Protein AF-A0A962UYB3-F1 (afdb_monomer_lite)

pLDDT: mean 78.42, std 13.25, range [48.84, 93.06]

Secondary structure (DSSP, 8-state):
-EEEEEEEEEEEEEPPEEEEEEEEETTTTEEEEEEEEEPPEEEEEEEEEEEEE-TTS-EEEEEEESGGGGG--THHHHHS--

Radius of gyration: 24.98 Å; chains: 1; bounding box: 47×20×71 Å

Structure (mmCIF, N/CA/C/O backbone):
data_AF-A0A962UYB3-F1
#
_entry.id   AF-A0A962UYB3-F1
#
loop_
_atom_site.group_PDB
_atom_site.id
_atom_site.type_symbol
_atom_site.label_atom_id
_atom_site.label_alt_id
_atom_site.label_comp_id
_atom_site.label_asym_id
_atom_site.label_entity_id
_atom_site.label_seq_id
_atom_site.pdbx_PDB_ins_code
_atom_site.Cartn_x
_atom_site.Cartn_y
_atom_site.Cartn_z
_atom_site.occupancy
_atom_site.B_iso_or_equiv
_atom_site.auth_seq_id
_atom_site.auth_comp_id
_atom_site.auth_asym_id
_atom_site.auth_atom_id
_atom_site.pdbx_PDB_model_num
ATOM 1 N N . ARG A 1 1 ? -19.860 3.108 20.042 1.00 81.19 1 ARG A N 1
ATOM 2 C CA . ARG A 1 1 ? -18.980 2.564 18.980 1.00 81.19 1 ARG A CA 1
ATOM 3 C C . ARG A 1 1 ? -17.983 3.641 18.600 1.00 81.19 1 ARG A C 1
ATOM 5 O O . ARG A 1 1 ? -18.387 4.799 18.557 1.00 81.19 1 ARG A O 1
ATOM 12 N N . LYS A 1 2 ? -16.719 3.284 18.372 1.00 89.75 2 LYS A N 1
ATOM 13 C CA . LYS A 1 2 ? -15.689 4.212 17.880 1.00 89.75 2 LYS A CA 1
ATOM 14 C C . LYS A 1 2 ? -15.111 3.678 16.575 1.00 89.75 2 LYS A C 1
ATOM 16 O O . LYS A 1 2 ? -15.138 2.473 16.342 1.00 89.75 2 LYS A O 1
ATOM 21 N N . ALA A 1 3 ? -14.631 4.582 15.733 1.00 91.00 3 ALA A N 1
ATOM 22 C CA . ALA A 1 3 ? -13.917 4.245 14.515 1.00 91.00 3 ALA A CA 1
ATOM 23 C C . ALA A 1 3 ? -12.516 4.846 14.601 1.00 91.00 3 ALA A C 1
ATOM 25 O O . ALA A 1 3 ? -12.370 6.018 14.945 1.00 91.00 3 ALA A O 1
ATOM 26 N N . TYR A 1 4 ? -11.511 4.029 14.315 1.00 89.88 4 TYR A N 1
ATOM 27 C CA . TYR A 1 4 ? -10.117 4.446 14.274 1.00 89.88 4 TYR A CA 1
ATOM 28 C C . TYR A 1 4 ? -9.618 4.260 12.855 1.00 89.88 4 TYR A C 1
ATOM 30 O O . TYR A 1 4 ? -9.715 3.152 12.327 1.00 89.88 4 TYR A O 1
ATOM 38 N N . THR A 1 5 ? -9.130 5.341 12.253 1.00 90.88 5 THR A N 1
ATOM 39 C CA . THR A 1 5 ? -8.700 5.363 10.857 1.00 90.88 5 THR A CA 1
ATOM 40 C C . THR A 1 5 ? -7.227 5.716 10.774 1.00 90.88 5 THR A C 1
ATOM 42 O O . THR A 1 5 ? -6.774 6.662 11.417 1.00 90.88 5 THR A O 1
ATOM 45 N N . TRP A 1 6 ? -6.504 4.971 9.947 1.00 88.69 6 TRP A N 1
ATOM 46 C CA . TRP A 1 6 ? -5.128 5.250 9.569 1.00 88.69 6 TRP A CA 1
ATOM 47 C C . TRP A 1 6 ? -5.043 5.334 8.060 1.00 88.69 6 TRP A C 1
ATOM 49 O O . TRP A 1 6 ? -5.736 4.612 7.344 1.00 88.69 6 TRP A O 1
ATOM 59 N N . GLN A 1 7 ? -4.171 6.212 7.595 1.00 91.50 7 GLN A N 1
ATOM 60 C CA . GLN A 1 7 ? -3.882 6.377 6.186 1.00 91.50 7 GLN A CA 1
ATOM 61 C C . GLN A 1 7 ? -2.382 6.238 5.996 1.00 91.50 7 GLN A C 1
ATOM 63 O O . GLN A 1 7 ? -1.594 6.776 6.777 1.00 91.50 7 GLN A O 1
ATOM 68 N N . TRP A 1 8 ? -1.999 5.513 4.958 1.00 87.94 8 TRP A N 1
ATOM 69 C CA . TRP A 1 8 ? -0.637 5.524 4.462 1.00 87.94 8 TRP A CA 1
ATOM 70 C C . TRP A 1 8 ? -0.651 5.666 2.947 1.00 87.94 8 TRP A C 1
ATOM 72 O O . TRP A 1 8 ? -1.583 5.230 2.267 1.00 87.94 8 TRP A O 1
ATOM 82 N N . SER A 1 9 ? 0.400 6.286 2.431 1.00 90.19 9 SER A N 1
ATOM 83 C CA . SER A 1 9 ? 0.654 6.393 1.004 1.00 90.19 9 SER A CA 1
ATOM 84 C C . SER A 1 9 ? 2.116 6.088 0.719 1.00 90.19 9 SER A C 1
ATOM 86 O O . SER A 1 9 ? 3.005 6.340 1.540 1.00 90.19 9 SER A O 1
ATOM 88 N N . ARG A 1 10 ? 2.363 5.492 -0.443 1.00 88.25 10 ARG A N 1
ATOM 89 C CA . ARG A 1 10 ? 3.692 5.182 -0.949 1.00 88.25 10 ARG A CA 1
ATOM 90 C C . ARG A 1 10 ? 3.744 5.580 -2.410 1.00 88.25 10 ARG A C 1
ATOM 92 O O . ARG A 1 10 ? 2.929 5.137 -3.205 1.00 88.25 10 ARG A O 1
ATOM 99 N N . GLN A 1 11 ? 4.734 6.381 -2.763 1.00 91.31 11 GLN A N 1
ATOM 100 C CA . GLN A 1 11 ? 4.979 6.785 -4.140 1.00 91.31 11 GLN A CA 1
ATOM 101 C C . GLN A 1 11 ? 6.416 6.463 -4.522 1.00 91.31 11 GLN A C 1
ATOM 103 O O . GLN A 1 11 ? 7.315 6.486 -3.674 1.00 91.31 11 GLN A O 1
ATOM 108 N N . GLY A 1 12 ? 6.644 6.168 -5.795 1.00 89.62 12 GLY A N 1
ATOM 109 C CA . GLY A 1 12 ? 7.979 5.877 -6.283 1.00 89.62 12 GLY A CA 1
ATOM 110 C C . GLY A 1 12 ? 8.033 5.622 -7.779 1.00 89.62 12 GLY A C 1
ATOM 111 O O . GLY A 1 12 ? 7.071 5.828 -8.517 1.00 89.62 12 GLY A O 1
ATOM 112 N N . ALA A 1 13 ? 9.201 5.169 -8.222 1.00 89.06 13 ALA A N 1
ATOM 113 C CA . ALA A 1 13 ? 9.429 4.774 -9.599 1.00 89.06 13 ALA A CA 1
ATOM 114 C C . ALA A 1 13 ? 10.193 3.452 -9.637 1.00 89.06 13 ALA A C 1
ATOM 116 O O . ALA A 1 13 ? 11.232 3.302 -8.991 1.00 89.06 13 ALA A O 1
ATOM 117 N N . THR A 1 14 ? 9.698 2.502 -10.421 1.00 86.25 14 THR A N 1
ATOM 118 C CA . THR A 1 14 ? 10.474 1.337 -10.831 1.00 86.25 14 THR A CA 1
ATOM 119 C C . THR A 1 14 ? 11.424 1.784 -11.944 1.00 86.25 14 THR A C 1
ATOM 121 O O . THR A 1 14 ? 10.946 2.314 -12.956 1.00 86.25 14 THR A O 1
ATOM 124 N N . PRO A 1 15 ? 12.752 1.615 -11.785 1.00 83.25 15 PRO A N 1
ATOM 125 C CA . PRO A 1 15 ? 13.712 2.031 -12.797 1.00 83.25 15 PRO A CA 1
ATOM 126 C C . PRO A 1 15 ? 13.428 1.372 -14.146 1.00 83.25 15 PRO A C 1
ATOM 128 O O . PRO A 1 15 ? 13.149 0.175 -14.225 1.00 83.25 15 PRO A O 1
ATOM 131 N N . GLY A 1 16 ? 13.545 2.160 -15.211 1.00 83.06 16 GLY A N 1
ATOM 132 C CA . GLY A 1 16 ? 13.615 1.625 -16.563 1.00 83.06 16 GLY A CA 1
ATOM 133 C C . GLY A 1 16 ? 14.919 0.856 -16.780 1.00 83.06 16 GLY A C 1
ATOM 134 O O . GLY A 1 16 ? 15.900 1.057 -16.062 1.00 83.06 16 GLY A O 1
ATOM 135 N N . TYR A 1 17 ? 14.957 -0.004 -17.793 1.00 80.00 17 TYR A N 1
ATOM 136 C CA . TYR A 1 17 ? 16.161 -0.751 -18.151 1.00 80.00 17 TYR A CA 1
ATOM 137 C C . TYR A 1 17 ? 16.471 -0.631 -19.638 1.00 80.00 17 TYR A C 1
ATOM 139 O O . TYR A 1 17 ? 15.584 -0.531 -20.487 1.00 80.00 17 TYR A O 1
ATOM 147 N N . ARG A 1 18 ? 17.769 -0.638 -19.949 1.00 77.38 18 ARG A N 1
ATOM 148 C CA . ARG A 1 18 ? 18.285 -0.610 -21.315 1.00 77.38 18 ARG A CA 1
ATOM 149 C C . ARG A 1 18 ? 19.000 -1.923 -21.592 1.00 77.38 18 ARG A C 1
ATOM 151 O O . ARG A 1 18 ? 20.044 -2.189 -21.004 1.00 77.38 18 ARG A O 1
ATOM 158 N N . MET A 1 19 ? 18.442 -2.736 -22.481 1.00 72.81 19 MET A N 1
ATOM 159 C CA . MET A 1 19 ? 19.029 -4.018 -22.870 1.00 72.81 19 MET A CA 1
ATOM 160 C C . MET A 1 19 ? 19.692 -3.889 -24.247 1.00 72.81 19 MET A C 1
ATOM 162 O O . MET A 1 19 ? 19.023 -3.506 -25.214 1.00 72.81 19 MET A O 1
ATOM 166 N N . PRO A 1 20 ? 21.000 -4.181 -24.376 1.00 69.50 20 PRO A N 1
ATOM 167 C CA . PRO A 1 20 ? 21.618 -4.301 -25.688 1.00 69.50 20 PRO A CA 1
ATOM 168 C C . PRO A 1 20 ? 21.015 -5.511 -26.408 1.00 69.50 20 PRO A C 1
ATOM 170 O O . PRO A 1 20 ? 21.016 -6.618 -25.880 1.00 69.50 20 PRO A O 1
ATOM 173 N N . THR A 1 21 ? 20.502 -5.302 -27.617 1.00 67.81 21 THR A N 1
ATOM 174 C CA . THR A 1 21 ? 19.991 -6.362 -28.491 1.00 67.81 21 THR A CA 1
ATOM 175 C C . THR A 1 21 ? 20.828 -6.391 -29.762 1.00 67.81 21 THR A C 1
ATOM 177 O O . THR A 1 21 ? 20.913 -5.404 -30.492 1.00 67.81 21 THR A O 1
ATOM 180 N N . THR A 1 22 ? 21.466 -7.527 -30.031 1.00 65.12 22 THR A N 1
ATOM 181 C CA . THR A 1 22 ? 22.150 -7.774 -31.306 1.00 65.12 22 THR A CA 1
ATOM 182 C C . THR A 1 22 ? 21.146 -8.414 -32.256 1.00 65.12 22 THR A C 1
ATOM 184 O O . THR A 1 22 ? 20.674 -9.517 -31.986 1.00 65.12 22 THR A O 1
ATOM 187 N N . VAL A 1 23 ? 20.809 -7.740 -33.355 1.00 59.97 23 VAL A N 1
ATOM 188 C CA . VAL A 1 23 ? 19.940 -8.311 -34.392 1.00 59.97 23 VAL A CA 1
ATOM 189 C C . VAL A 1 23 ? 20.824 -8.881 -35.498 1.00 59.97 23 VAL A C 1
ATOM 191 O O . VAL A 1 23 ? 21.644 -8.168 -36.071 1.00 59.97 23 VAL A O 1
ATOM 194 N N . TYR A 1 24 ? 20.671 -10.171 -35.804 1.00 57.72 24 TYR A N 1
ATOM 195 C CA . TYR A 1 24 ? 21.385 -10.807 -36.912 1.00 57.72 24 TYR A CA 1
ATOM 196 C C . TYR A 1 24 ? 20.652 -10.537 -38.228 1.00 57.72 24 TYR A C 1
ATOM 198 O O . TYR A 1 24 ? 19.673 -11.206 -38.556 1.00 57.72 24 TYR A O 1
ATOM 206 N N . ALA A 1 25 ? 21.136 -9.571 -39.008 1.00 57.09 25 ALA A N 1
ATOM 207 C CA . ALA A 1 25 ? 20.695 -9.387 -40.385 1.00 57.09 25 ALA A CA 1
ATOM 208 C C . ALA A 1 25 ? 21.549 -10.268 -41.317 1.00 57.09 25 ALA A C 1
ATOM 210 O O . ALA A 1 25 ? 22.653 -9.899 -41.716 1.00 57.09 25 ALA A O 1
ATOM 211 N N . SER A 1 26 ? 21.030 -11.446 -41.684 1.00 53.88 26 SER A N 1
ATOM 212 C CA . SER A 1 26 ? 21.741 -12.473 -42.472 1.00 53.88 26 SER A CA 1
ATOM 213 C C . SER A 1 26 ? 22.175 -12.042 -43.880 1.00 53.88 26 SER A C 1
AT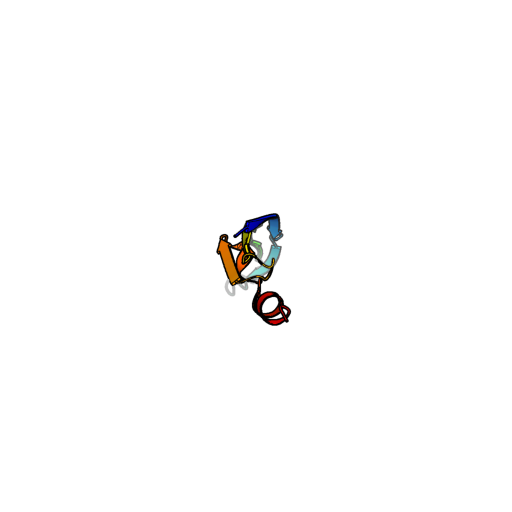OM 215 O O . SER A 1 26 ? 22.935 -12.754 -44.528 1.00 53.88 26 SER A O 1
ATOM 217 N N . ARG A 1 27 ? 21.718 -10.886 -44.376 1.00 54.28 27 ARG A N 1
ATOM 218 C CA . ARG A 1 27 ? 21.972 -10.452 -45.758 1.00 54.28 27 ARG A CA 1
ATOM 219 C C . ARG A 1 27 ? 23.271 -9.670 -45.977 1.00 54.28 27 ARG A C 1
ATOM 221 O O . ARG A 1 27 ? 23.624 -9.483 -47.134 1.00 54.28 27 ARG A O 1
ATOM 228 N N . TRP A 1 28 ? 23.982 -9.228 -44.930 1.00 57.25 28 TRP A N 1
ATOM 229 C CA . TRP A 1 28 ? 25.096 -8.275 -45.117 1.00 57.25 28 TRP A CA 1
ATOM 230 C C . TRP A 1 28 ? 26.332 -8.451 -44.219 1.00 57.25 28 TRP A C 1
ATOM 232 O O . TRP A 1 28 ? 27.170 -7.551 -44.216 1.00 57.25 28 TRP A O 1
ATOM 242 N N . ASN A 1 29 ? 26.479 -9.557 -43.468 1.00 58.38 29 ASN A N 1
ATOM 243 C CA . ASN A 1 29 ? 27.596 -9.765 -42.515 1.00 58.38 29 ASN A CA 1
ATOM 244 C C . ASN A 1 29 ? 27.900 -8.516 -41.659 1.00 58.38 29 ASN A C 1
ATOM 246 O O . ASN A 1 29 ? 29.052 -8.203 -41.361 1.00 58.38 29 ASN A O 1
ATOM 250 N N . ARG A 1 30 ? 26.856 -7.758 -41.307 1.00 57.31 30 ARG A N 1
ATOM 251 C CA . ARG A 1 30 ? 26.963 -6.489 -40.592 1.00 57.31 30 ARG A CA 1
ATOM 252 C C . ARG A 1 30 ? 26.260 -6.638 -39.252 1.00 57.31 30 ARG A C 1
ATOM 254 O O . ARG A 1 30 ? 25.125 -7.106 -39.190 1.00 57.31 30 ARG A O 1
ATOM 261 N N . TYR A 1 31 ? 26.974 -6.291 -38.188 1.00 57.09 31 TYR A N 1
ATOM 262 C CA . TYR A 1 31 ? 26.470 -6.3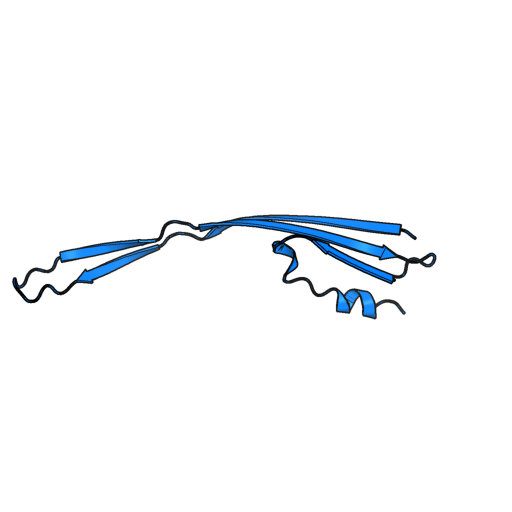42 -36.824 1.00 57.09 31 TYR A CA 1
ATOM 263 C C . TYR A 1 31 ? 25.899 -4.975 -36.463 1.00 57.09 31 TYR A C 1
ATOM 265 O O . TYR A 1 31 ? 26.658 -4.065 -36.136 1.00 57.09 31 TYR A O 1
ATOM 273 N N . ASP A 1 32 ? 24.577 -4.842 -36.482 1.00 64.56 32 ASP A N 1
ATOM 274 C CA . ASP A 1 32 ? 23.918 -3.652 -35.952 1.00 64.56 32 ASP A CA 1
ATOM 275 C C . ASP A 1 32 ? 23.477 -3.929 -34.507 1.00 64.56 32 ASP A C 1
ATOM 277 O O . ASP A 1 32 ? 22.682 -4.832 -34.219 1.00 64.56 32 ASP A O 1
ATOM 281 N N . ARG A 1 33 ? 24.056 -3.178 -33.562 1.00 62.19 33 ARG A N 1
ATOM 282 C CA . ARG A 1 33 ? 23.699 -3.241 -32.140 1.00 62.19 33 ARG A CA 1
ATOM 283 C C . ARG A 1 33 ? 22.596 -2.221 -31.873 1.00 62.19 33 ARG A C 1
ATOM 285 O O . ARG A 1 33 ? 22.841 -1.018 -31.917 1.00 62.19 33 ARG A O 1
ATOM 292 N N . TYR A 1 34 ? 21.403 -2.703 -31.549 1.00 62.25 34 TYR A N 1
ATOM 293 C CA . TYR A 1 34 ? 20.277 -1.871 -31.133 1.00 62.25 34 TYR A CA 1
ATOM 294 C C . TYR A 1 34 ? 20.140 -1.900 -29.609 1.00 62.25 34 TYR A C 1
ATOM 296 O O . TYR A 1 34 ? 20.583 -2.834 -28.942 1.00 62.25 34 TYR A O 1
ATOM 304 N N . TYR A 1 35 ? 19.523 -0.871 -29.035 1.00 66.62 35 TYR A N 1
ATOM 305 C CA . TYR A 1 35 ? 19.191 -0.848 -27.613 1.00 66.62 35 TYR A CA 1
ATOM 306 C C . TYR A 1 35 ? 17.677 -0.802 -27.459 1.00 66.62 35 TYR A C 1
ATOM 308 O O . TYR A 1 35 ? 17.046 0.141 -27.932 1.00 66.62 35 TYR A O 1
ATOM 316 N N . LEU A 1 36 ? 17.113 -1.794 -26.772 1.00 72.12 36 LEU A N 1
ATOM 317 C CA . LEU A 1 36 ? 15.737 -1.734 -26.290 1.00 72.12 36 LEU A CA 1
ATOM 318 C C . LEU A 1 36 ? 15.743 -0.952 -24.977 1.00 72.12 36 LEU A C 1
ATOM 320 O O . LEU A 1 36 ? 16.447 -1.325 -24.035 1.00 72.12 36 LEU A O 1
ATOM 324 N N . SER A 1 37 ? 14.996 0.147 -24.938 1.00 76.62 37 SER A N 1
ATOM 325 C CA . SER A 1 37 ? 14.832 0.982 -23.748 1.00 76.62 37 SER A CA 1
ATOM 326 C C . SER A 1 37 ? 13.414 0.819 -23.217 1.00 76.62 37 SER A C 1
ATOM 328 O O . SER A 1 37 ? 12.457 1.101 -23.934 1.00 76.62 37 SER A O 1
ATOM 330 N N . TYR A 1 38 ? 13.289 0.409 -21.958 1.00 82.50 38 TYR A N 1
ATOM 331 C CA . TYR A 1 38 ? 12.024 0.388 -21.232 1.00 82.50 38 TYR A CA 1
ATOM 332 C C . TYR A 1 38 ? 11.974 1.605 -20.306 1.00 82.50 38 TYR A C 1
ATOM 334 O O . TYR A 1 38 ? 12.900 1.779 -19.508 1.00 82.50 38 TYR A O 1
ATOM 342 N N . PRO A 1 39 ? 10.958 2.479 -20.423 1.00 86.00 39 PRO A N 1
ATOM 343 C CA . PRO A 1 39 ? 10.862 3.669 -19.588 1.00 86.00 39 PRO A CA 1
ATOM 344 C C . PRO A 1 39 ? 10.598 3.299 -18.116 1.00 86.00 39 PRO A C 1
ATOM 346 O O . PRO A 1 39 ? 10.049 2.228 -17.840 1.00 86.00 39 PRO A O 1
ATOM 349 N N . PRO A 1 40 ? 10.965 4.174 -17.160 1.00 87.94 40 PRO A N 1
ATOM 350 C CA . PRO A 1 40 ? 10.564 4.019 -15.767 1.00 87.94 40 PRO A CA 1
ATOM 351 C C . PRO A 1 40 ? 9.042 3.953 -15.629 1.00 87.94 40 PRO A C 1
ATOM 353 O O . PRO A 1 40 ? 8.317 4.624 -16.363 1.00 87.94 40 PRO A O 1
ATOM 356 N N . THR A 1 41 ? 8.567 3.171 -14.663 1.00 90.88 41 THR A N 1
ATOM 357 C CA . THR A 1 41 ? 7.141 3.114 -14.312 1.00 90.88 41 THR A CA 1
ATOM 358 C C . THR A 1 41 ? 6.940 3.801 -12.973 1.00 90.88 41 THR A C 1
ATOM 360 O O . THR A 1 41 ? 7.541 3.398 -11.979 1.00 90.88 41 THR A O 1
ATOM 363 N N . TYR A 1 42 ? 6.122 4.847 -12.949 1.00 90.31 42 TYR A N 1
ATOM 364 C CA . TYR A 1 42 ? 5.764 5.555 -11.724 1.00 90.31 42 TYR A CA 1
ATOM 365 C C . TYR A 1 42 ? 4.575 4.869 -11.065 1.00 90.31 42 TYR A C 1
ATOM 367 O O . TYR A 1 42 ? 3.670 4.405 -11.759 1.00 90.31 42 TYR A O 1
ATOM 375 N N . TYR A 1 43 ? 4.583 4.811 -9.740 1.00 88.19 43 TYR A N 1
ATOM 376 C CA . TYR A 1 43 ? 3.471 4.280 -8.969 1.00 88.19 43 TYR A CA 1
ATOM 377 C C . TYR A 1 43 ? 3.152 5.196 -7.796 1.00 88.19 43 TYR A C 1
ATOM 379 O O . TYR A 1 43 ? 4.038 5.798 -7.182 1.00 88.19 43 TYR A O 1
ATOM 387 N N . GLU A 1 44 ? 1.868 5.253 -7.488 1.00 90.75 44 GLU A N 1
ATOM 388 C CA . GLU A 1 44 ? 1.319 5.824 -6.275 1.00 90.75 44 GLU A CA 1
ATOM 389 C C . GLU A 1 44 ? 0.352 4.785 -5.722 1.00 90.75 44 GLU A C 1
ATOM 391 O O . GLU A 1 44 ? -0.522 4.309 -6.435 1.00 90.75 44 GLU A O 1
ATOM 396 N N . GLU A 1 45 ? 0.566 4.392 -4.476 1.00 90.75 45 GLU A N 1
ATOM 397 C CA . GLU A 1 45 ? -0.284 3.472 -3.740 1.00 90.75 45 GLU A CA 1
ATOM 398 C C . GLU A 1 45 ? -0.796 4.200 -2.505 1.00 90.75 45 GLU A C 1
ATOM 400 O O . GLU A 1 45 ? -0.036 4.856 -1.785 1.00 90.75 45 GLU A O 1
ATOM 405 N N . HIS A 1 46 ? -2.079 4.048 -2.225 1.00 91.88 46 HIS A N 1
ATOM 406 C CA . HIS A 1 46 ? -2.718 4.591 -1.041 1.00 91.88 46 HIS A CA 1
ATOM 407 C C . HIS A 1 46 ? -3.537 3.507 -0.355 1.00 91.88 46 HIS A C 1
ATOM 409 O O . HIS A 1 46 ? -4.102 2.616 -0.990 1.00 91.88 46 HIS A O 1
ATOM 415 N N . CYS A 1 47 ? -3.615 3.581 0.966 1.00 91.31 47 CYS A N 1
ATOM 416 C CA . CYS A 1 47 ? -4.537 2.757 1.721 1.00 91.31 47 CYS A CA 1
ATOM 417 C C . CYS A 1 47 ? -5.065 3.530 2.924 1.00 91.31 47 CYS A C 1
ATOM 419 O O . CYS A 1 47 ? -4.308 3.998 3.778 1.00 91.31 47 CYS A O 1
ATOM 421 N N . GLU A 1 48 ? -6.385 3.623 2.999 1.00 93.06 48 GLU A N 1
ATOM 422 C CA . GLU A 1 48 ? -7.116 3.977 4.201 1.00 93.06 48 GLU A CA 1
ATOM 423 C C . GLU A 1 48 ? -7.603 2.695 4.866 1.00 93.06 48 GLU A C 1
ATOM 425 O O . GLU A 1 48 ? -8.271 1.868 4.245 1.00 93.06 48 GLU A O 1
ATOM 430 N N . PHE A 1 49 ? -7.308 2.550 6.150 1.00 90.00 49 PHE A N 1
ATOM 431 C CA . PHE A 1 49 ? -7.761 1.431 6.953 1.00 90.00 49 PHE A CA 1
ATOM 432 C C . PHE A 1 49 ? -8.559 1.934 8.157 1.00 90.00 49 PHE A C 1
ATOM 434 O O . PHE A 1 49 ? -8.099 2.822 8.874 1.00 90.00 49 PHE A O 1
ATOM 441 N N . THR A 1 50 ? -9.722 1.336 8.427 1.00 90.56 50 THR A N 1
ATOM 442 C CA . THR A 1 50 ? -10.563 1.684 9.580 1.00 90.56 50 THR A CA 1
ATOM 443 C C . THR A 1 50 ? -10.940 0.454 10.405 1.00 90.56 50 THR A C 1
ATOM 445 O O . THR A 1 50 ? -11.528 -0.489 9.876 1.00 90.56 50 THR A O 1
ATOM 448 N N . PHE A 1 51 ? -10.710 0.502 11.722 1.00 90.56 51 PHE A N 1
ATOM 449 C CA . PHE A 1 51 ? -11.286 -0.437 12.695 1.00 90.56 51 PHE A CA 1
ATOM 450 C C . PHE A 1 51 ? -12.517 0.167 13.372 1.00 90.56 51 PHE A C 1
ATOM 452 O O . PHE A 1 51 ? -12.497 1.322 13.796 1.00 90.56 51 PHE A O 1
ATOM 459 N N . ILE A 1 52 ? -13.572 -0.634 13.529 1.00 91.31 52 ILE A N 1
ATOM 460 C CA . ILE A 1 52 ? -14.819 -0.254 14.199 1.00 91.31 52 ILE A CA 1
ATOM 461 C C . ILE A 1 52 ? -14.934 -1.042 15.500 1.00 91.31 52 ILE A C 1
ATOM 463 O O . ILE A 1 52 ? -15.024 -2.272 15.476 1.00 91.31 52 ILE A O 1
ATOM 467 N N . THR A 1 53 ? -14.986 -0.348 16.635 1.00 91.12 53 THR A N 1
ATOM 468 C CA . THR A 1 53 ? -15.046 -0.974 17.960 1.00 91.12 53 THR A CA 1
ATOM 469 C C . THR A 1 53 ? -16.432 -0.926 18.607 1.00 91.12 53 THR A C 1
ATOM 471 O O . THR A 1 53 ? -17.219 0.009 18.391 1.00 91.12 53 THR A O 1
ATOM 474 N N . ASP A 1 54 ? -16.732 -1.946 19.417 1.00 89.31 54 ASP A N 1
ATOM 475 C CA . ASP A 1 54 ? -17.925 -2.034 20.264 1.00 89.31 54 ASP A CA 1
ATOM 476 C C . ASP A 1 54 ? -17.849 -1.081 21.482 1.00 89.31 54 ASP A C 1
ATOM 478 O O . ASP A 1 54 ? -16.999 -0.190 21.556 1.00 89.31 54 ASP A O 1
ATOM 482 N N . ALA A 1 55 ? -18.801 -1.186 22.416 1.00 88.69 55 ALA A N 1
ATOM 483 C CA . ALA A 1 55 ? -18.811 -0.355 23.626 1.00 88.69 55 ALA A CA 1
ATOM 484 C C . ALA A 1 55 ? -17.702 -0.740 24.625 1.00 88.69 55 ALA A C 1
ATOM 486 O O . ALA A 1 55 ? -17.328 0.074 25.464 1.00 88.69 55 ALA A O 1
ATOM 487 N N . GLN A 1 56 ? -17.171 -1.956 24.509 1.00 88.75 56 GLN A N 1
ATOM 488 C CA . GLN A 1 56 ? -16.121 -2.539 25.338 1.00 88.75 56 GLN A CA 1
ATOM 489 C C . GLN A 1 56 ? -14.720 -2.304 24.748 1.00 88.75 56 GLN A C 1
ATOM 491 O O . GLN A 1 56 ? -13.723 -2.674 25.359 1.00 88.75 56 GLN A O 1
ATOM 496 N N . GLY A 1 57 ? -14.631 -1.673 23.572 1.00 84.69 57 GLY A N 1
ATOM 497 C CA . GLY A 1 57 ? -13.373 -1.379 22.889 1.00 84.69 57 GLY A CA 1
ATOM 498 C C . GLY A 1 57 ? -12.848 -2.518 22.013 1.00 84.69 57 GLY A C 1
ATOM 499 O O . GLY A 1 57 ? -11.758 -2.386 21.462 1.00 84.69 57 GLY A O 1
ATOM 500 N N . ARG A 1 58 ? -13.605 -3.606 21.828 1.00 86.69 58 ARG A N 1
ATOM 501 C CA . ARG A 1 58 ? -13.211 -4.720 20.955 1.00 86.69 58 ARG A CA 1
ATOM 502 C C . ARG A 1 58 ? -13.522 -4.401 19.504 1.00 86.69 58 ARG A C 1
ATOM 504 O O . ARG A 1 58 ? -14.549 -3.792 19.204 1.00 86.69 58 ARG A O 1
ATOM 511 N N . VAL A 1 59 ? -12.649 -4.829 18.596 1.00 86.31 59 VAL A N 1
ATOM 512 C CA . VAL A 1 59 ? -12.853 -4.658 17.154 1.00 86.31 59 VAL A CA 1
ATOM 513 C C . VAL A 1 59 ? -13.995 -5.567 16.700 1.00 86.31 59 VAL A C 1
ATOM 515 O O . VAL A 1 59 ? -13.911 -6.784 16.790 1.00 86.31 59 VAL A O 1
ATOM 518 N N . SER A 1 60 ? -15.069 -4.953 16.214 1.00 87.88 60 SER A N 1
ATOM 519 C CA . SER A 1 60 ? -16.290 -5.626 15.754 1.00 87.88 60 SER A CA 1
ATOM 520 C C . SER A 1 60 ? -16.384 -5.726 14.230 1.00 87.88 60 SER A C 1
ATOM 522 O O . SER A 1 60 ? -17.061 -6.604 13.707 1.00 87.88 60 SER A O 1
ATOM 524 N N . ALA A 1 61 ? -15.717 -4.819 13.515 1.00 87.00 61 ALA A N 1
ATOM 525 C CA . ALA A 1 61 ? -15.664 -4.783 12.061 1.00 87.00 61 ALA A CA 1
ATOM 526 C C . ALA A 1 61 ? -14.461 -3.955 11.599 1.00 87.00 61 ALA A C 1
ATOM 528 O O . ALA A 1 61 ? -13.853 -3.217 12.380 1.00 87.00 61 ALA A O 1
ATOM 529 N N . TRP A 1 62 ? -14.139 -4.053 10.315 1.00 87.06 62 TRP A N 1
ATOM 530 C CA . TRP A 1 62 ? -13.105 -3.248 9.681 1.00 87.06 62 TRP A CA 1
ATOM 531 C C . TRP A 1 62 ? -13.461 -2.959 8.221 1.00 87.06 62 TRP A C 1
ATOM 533 O O . TRP A 1 62 ? -14.305 -3.637 7.634 1.00 87.06 62 TRP A O 1
ATOM 543 N N . ARG A 1 63 ? -12.809 -1.950 7.646 1.00 88.06 63 ARG A N 1
ATOM 544 C CA . ARG A 1 63 ? -12.825 -1.654 6.209 1.00 88.06 63 ARG A CA 1
ATOM 545 C C . ARG A 1 63 ? -11.440 -1.199 5.766 1.00 88.06 63 ARG A C 1
ATOM 547 O O . ARG A 1 63 ? -10.708 -0.608 6.560 1.00 88.06 63 ARG A O 1
ATOM 554 N N . ALA A 1 64 ? -11.112 -1.443 4.507 1.00 89.19 64 ALA A N 1
ATOM 555 C CA . ALA A 1 64 ? -9.934 -0.885 3.864 1.00 89.19 64 ALA A CA 1
ATOM 556 C C . ALA A 1 64 ? -10.313 -0.374 2.472 1.00 89.19 64 ALA A C 1
ATOM 558 O O . ALA A 1 64 ? -11.152 -0.981 1.804 1.00 89.19 64 ALA A O 1
ATOM 559 N N . GLN A 1 65 ? -9.718 0.737 2.055 1.00 89.62 65 GLN A N 1
ATOM 560 C CA . GLN A 1 65 ? -9.947 1.348 0.752 1.00 89.62 65 GLN A CA 1
ATOM 561 C C . GLN A 1 65 ? -8.633 1.873 0.183 1.00 89.62 65 GLN A C 1
ATOM 563 O O . GLN A 1 65 ? -7.891 2.568 0.87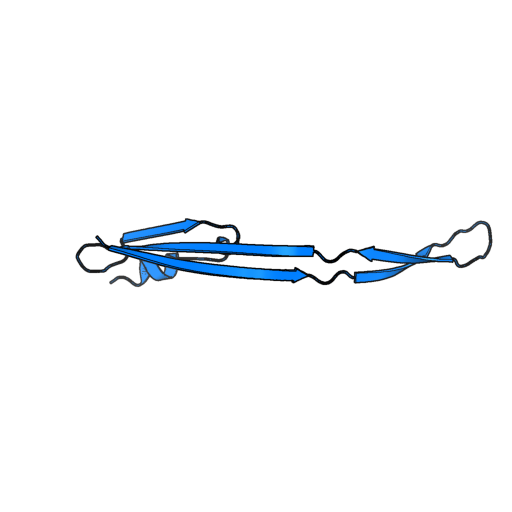1 1.00 89.62 65 GLN A O 1
ATOM 568 N N . GLY A 1 66 ? -8.388 1.573 -1.088 1.00 87.69 66 GLY A N 1
ATOM 569 C CA . GLY A 1 66 ? -7.187 1.978 -1.808 1.00 87.69 66 GLY A CA 1
ATOM 570 C C . GLY A 1 66 ? -6.446 0.781 -2.396 1.00 87.69 66 GLY A C 1
ATOM 571 O O . GLY A 1 66 ? -6.592 -0.357 -1.943 1.00 87.69 66 GLY A O 1
ATOM 572 N N . ASP A 1 67 ? -5.679 1.045 -3.443 1.00 86.25 67 ASP A N 1
ATOM 573 C CA . ASP A 1 67 ? -4.884 0.063 -4.187 1.00 86.25 67 ASP A CA 1
ATOM 574 C C . ASP A 1 67 ? -3.742 -0.535 -3.351 1.00 86.25 67 ASP A C 1
ATOM 576 O O . ASP A 1 67 ? -3.429 -1.721 -3.476 1.00 86.25 67 ASP A O 1
ATOM 580 N N . GLY A 1 68 ? -3.201 0.235 -2.407 1.00 85.06 68 GLY A N 1
ATOM 581 C CA . GLY A 1 68 ? -2.202 -0.222 -1.446 1.00 85.06 68 GLY A CA 1
ATOM 582 C C . GLY A 1 68 ? -2.727 -1.254 -0.440 1.00 85.06 68 GLY A C 1
ATOM 583 O O . GLY A 1 68 ? -1.941 -1.957 0.197 1.00 85.06 68 GLY A O 1
ATOM 584 N N . CYS A 1 69 ? -4.046 -1.409 -0.291 1.00 84.44 69 CYS A N 1
ATOM 585 C CA . CYS A 1 69 ? -4.624 -2.288 0.728 1.00 84.44 69 CYS A CA 1
ATOM 586 C C . CYS A 1 69 ? -4.559 -3.791 0.393 1.00 84.44 69 CYS A C 1
ATOM 588 O O . CYS A 1 69 ? -4.893 -4.608 1.251 1.00 84.44 69 CYS A O 1
ATOM 590 N N . ALA A 1 70 ? -4.120 -4.179 -0.812 1.00 78.44 70 ALA A N 1
ATOM 591 C CA . ALA A 1 70 ? -4.137 -5.569 -1.290 1.00 78.44 70 ALA A CA 1
ATOM 592 C C . ALA A 1 70 ? -3.351 -6.558 -0.403 1.00 78.44 70 ALA A C 1
ATOM 594 O O . ALA A 1 70 ? -3.682 -7.741 -0.332 1.00 78.44 70 ALA A O 1
ATOM 595 N N . SER A 1 71 ? -2.324 -6.072 0.295 1.00 71.00 71 SER A N 1
ATOM 596 C CA . SER A 1 71 ? -1.465 -6.891 1.160 1.00 71.00 71 SER A CA 1
ATOM 597 C C . SER A 1 71 ? -1.971 -7.004 2.604 1.00 71.00 71 SER A C 1
ATOM 599 O O . SER A 1 71 ? -1.388 -7.745 3.397 1.00 71.00 71 SER A O 1
ATOM 601 N N . TYR A 1 72 ? -3.023 -6.269 2.982 1.00 72.75 72 TYR A N 1
ATOM 602 C CA . TYR A 1 72 ? -3.470 -6.205 4.371 1.00 72.75 72 TYR A CA 1
ATOM 603 C C . TYR A 1 72 ? -4.386 -7.383 4.729 1.00 72.75 72 TYR A C 1
ATOM 605 O O . TYR A 1 72 ? -5.382 -7.638 4.057 1.00 72.75 72 TYR A O 1
ATOM 613 N N . ARG A 1 73 ? -4.055 -8.090 5.818 1.00 73.06 73 ARG A N 1
AT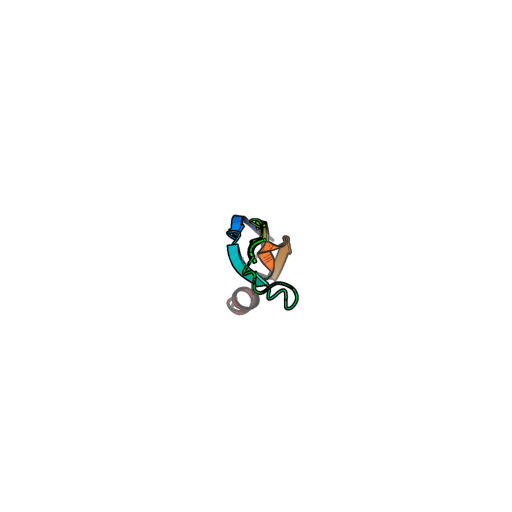OM 614 C CA . ARG A 1 73 ? -4.811 -9.241 6.343 1.00 73.06 73 ARG A CA 1
ATOM 615 C C . ARG A 1 73 ? -5.271 -8.988 7.784 1.00 73.06 73 ARG A C 1
ATOM 617 O O . ARG A 1 73 ? -4.551 -9.301 8.735 1.00 73.06 73 ARG A O 1
ATOM 624 N N . PRO A 1 74 ? -6.448 -8.378 7.976 1.00 69.19 74 PRO A N 1
ATOM 625 C CA . PRO A 1 74 ? -6.961 -7.973 9.288 1.00 69.19 74 PRO A CA 1
ATOM 626 C C . PRO A 1 74 ? -7.500 -9.137 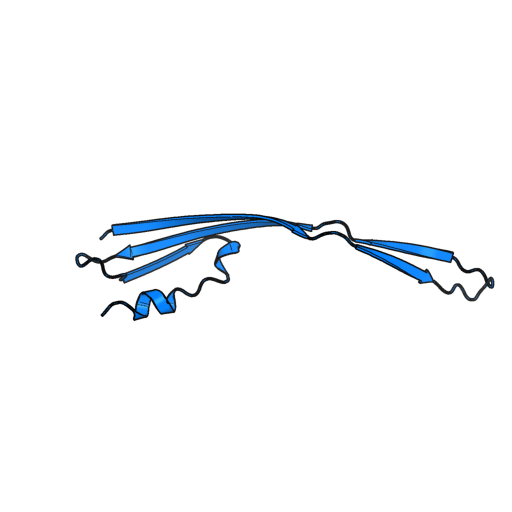10.122 1.00 69.19 74 PRO A C 1
ATOM 628 O O . PRO A 1 74 ? -7.869 -8.937 11.280 1.00 69.19 74 PRO A O 1
ATOM 631 N N . GLU A 1 75 ? -7.544 -10.356 9.581 1.00 70.69 75 GLU A N 1
ATOM 632 C CA . GLU A 1 75 ? -8.039 -11.537 10.287 1.00 70.69 75 GLU A CA 1
ATOM 633 C C . GLU A 1 75 ? -7.244 -11.839 11.563 1.00 70.69 75 GLU A C 1
ATOM 635 O O . GLU A 1 75 ? -7.775 -12.493 12.458 1.00 70.69 75 GLU A O 1
ATOM 640 N N . ALA A 1 76 ? -5.995 -11.369 11.660 1.00 64.56 76 ALA A N 1
ATOM 641 C CA . ALA A 1 76 ? -5.196 -11.455 12.879 1.00 64.56 76 ALA A CA 1
ATOM 642 C C . ALA A 1 76 ? -5.732 -10.535 13.993 1.00 64.56 76 ALA A C 1
ATOM 644 O O . ALA A 1 76 ? -5.800 -10.950 15.146 1.00 64.56 76 ALA A O 1
ATOM 645 N N . VAL A 1 77 ? -6.182 -9.324 13.647 1.00 62.50 77 VAL A N 1
ATOM 646 C CA . VAL A 1 77 ? -6.687 -8.324 14.608 1.00 62.50 77 VAL A CA 1
ATOM 647 C C . VAL A 1 77 ? -8.106 -8.656 15.075 1.00 62.50 77 VAL A C 1
ATOM 649 O O . VAL A 1 77 ? -8.467 -8.391 16.219 1.00 62.50 77 VAL A O 1
ATOM 652 N N . LEU A 1 78 ? -8.905 -9.291 14.213 1.00 65.12 78 LEU A N 1
ATOM 653 C CA . LEU A 1 78 ? -10.241 -9.777 14.571 1.00 65.12 78 LEU A CA 1
ATOM 654 C C . LEU A 1 78 ? -10.215 -10.981 15.526 1.00 65.12 78 LEU A C 1
ATOM 656 O O . LEU A 1 78 ? -11.170 -11.178 16.270 1.00 65.12 78 LEU A O 1
ATOM 660 N N . ARG A 1 79 ? -9.146 -11.790 15.507 1.00 57.69 79 ARG A N 1
ATOM 661 C CA . ARG A 1 79 ? -9.007 -13.000 16.342 1.00 57.69 79 ARG A CA 1
ATOM 662 C C . ARG A 1 79 ? -8.301 -12.769 17.676 1.00 57.69 79 ARG A C 1
ATOM 664 O O . ARG A 1 79 ? -8.384 -13.624 18.546 1.00 57.69 79 ARG A O 1
ATOM 671 N N . SER A 1 80 ? -7.602 -11.648 17.840 1.00 51.53 80 SER A N 1
ATOM 672 C CA . SER A 1 80 ? -6.917 -11.289 19.088 1.00 51.53 80 SER A CA 1
ATOM 673 C C . SER A 1 80 ? -7.816 -10.580 20.108 1.00 51.53 80 SER A C 1
ATOM 675 O O . SER A 1 80 ? -7.335 -10.191 21.170 1.00 51.53 80 SER A O 1
ATOM 677 N N . ALA A 1 81 ? -9.100 -10.374 19.797 1.00 48.84 81 ALA A N 1
ATOM 678 C CA . ALA A 1 81 ? -10.079 -9.941 20.786 1.00 48.84 81 ALA A CA 1
ATOM 679 C C . ALA A 1 81 ? -10.490 -11.161 21.640 1.00 48.84 81 ALA A C 1
ATOM 681 O O . ALA A 1 81 ? -10.966 -12.136 21.057 1.00 48.84 81 ALA A O 1
ATOM 682 N N . PRO A 1 82 ? -10.277 -11.139 22.971 1.00 49.16 82 PRO A N 1
ATOM 683 C CA . PRO A 1 82 ? -10.693 -12.223 23.859 1.00 49.16 82 PRO A CA 1
ATOM 684 C C . PRO A 1 82 ? -12.218 -12.392 23.916 1.00 49.16 82 PRO A C 1
ATOM 686 O O . PRO A 1 82 ? -12.963 -11.391 23.726 1.00 49.16 82 PRO A O 1
#

Foldseek 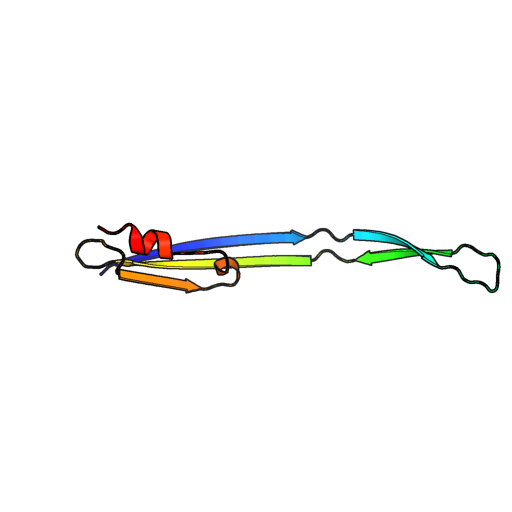3Di:
DDKDKDKDKDKDKDAKDKDWDWDDPPPPPDTDIDIDIGHIDIDMWMKMKMFDADPVRQGPDIDMDIPNCPPDDCVVSNVPGD

Sequence (82 aa):
RKAYTWQWSRQGATPGYRMPTTVYASRWNRYDRYYLSYPPTYYEEHCEFTFITDAQGRVSAWRAQGDGCASYRPEAVLRSAP